Protein AF-A0A158G244-F1 (afdb_monomer_lite)

Foldseek 3Di:
DDPVVQLVVVCVVVVHDPPPVRSVVVVVVQVVVQVVCCVVPNPPDGDGDDDDPPDQAQVVQPPDWDDDPNDTDRPVVPDQQAQPVQRASQFLCSNPVPDDGPNDNDAPDPNGPRD

pLDDT: mean 86.96, std 10.77, range [54.28, 98.12]

Sequence (115 aa):
MSAREQFDRYYEESGGCLLATVKEKHWETWQAAQSALLAANGPAVEMRVLPDAGCECRSCLEGKTFEVGGRDWPILATRMVLCATCGNKRCPHANDHRNACTNSNERGQPGSAYA

Radius of gyration: 19.84 Å; chains: 1; bounding box: 55×33×36 Å

Organism: NCBI:txid326475

Secondary structure (DSSP, 8-state):
--HHHHHHHHHHHTT----HHHHHHHHHHHHHHHHHHHHHH-TT------------SHHHHTT-EEESSS-EEEGGGTS----TTT--TT-HHHH-TTSPP-----TT-TT-TT-

Structure (mmCIF, N/CA/C/O backbone):
data_AF-A0A158G244-F1
#
_entry.id   AF-A0A158G244-F1
#
loop_
_atom_site.group_PDB
_atom_site.id
_atom_site.type_symbol
_atom_site.label_atom_id
_atom_site.label_alt_id
_atom_site.label_comp_id
_atom_site.label_asym_id
_atom_site.label_entity_id
_atom_site.label_seq_id
_atom_site.pdbx_PDB_ins_code
_atom_site.Cartn_x
_atom_site.Cartn_y
_atom_site.Cartn_z
_atom_site.occupancy
_atom_site.B_iso_or_equiv
_atom_site.auth_seq_id
_atom_site.auth_comp_id
_atom_site.auth_asym_id
_atom_site.auth_atom_id
_atom_site.pdbx_PDB_model_num
ATOM 1 N N . MET A 1 1 ? 15.804 11.491 -12.481 1.00 62.72 1 MET A N 1
ATOM 2 C CA . MET A 1 1 ? 15.946 11.816 -11.053 1.00 62.72 1 MET A CA 1
ATOM 3 C C . MET A 1 1 ? 17.177 11.095 -10.521 1.00 62.72 1 MET A C 1
ATOM 5 O O . MET A 1 1 ? 17.214 9.869 -10.546 1.00 62.72 1 MET A O 1
ATOM 9 N N . SER A 1 2 ? 18.203 11.849 -10.147 1.00 83.06 2 SER A N 1
ATOM 10 C CA . SER A 1 2 ? 19.465 11.385 -9.573 1.00 83.06 2 SER A CA 1
ATOM 11 C C . SER A 1 2 ? 19.267 10.734 -8.199 1.00 83.06 2 SER A C 1
ATOM 13 O O . SER A 1 2 ? 18.243 10.933 -7.545 1.00 83.06 2 SER A O 1
ATOM 15 N N . ALA A 1 3 ? 20.266 9.976 -7.739 1.00 79.38 3 ALA A N 1
ATOM 16 C CA . ALA A 1 3 ? 20.272 9.384 -6.399 1.00 79.38 3 ALA A CA 1
ATOM 17 C C . ALA A 1 3 ? 20.144 10.445 -5.291 1.00 79.38 3 ALA A C 1
ATOM 19 O O . ALA A 1 3 ? 19.478 10.217 -4.284 1.00 79.38 3 ALA A O 1
ATOM 20 N N . ARG A 1 4 ? 20.735 11.628 -5.508 1.00 87.50 4 ARG A N 1
ATOM 21 C CA . ARG A 1 4 ? 20.641 12.747 -4.569 1.00 87.50 4 ARG A CA 1
ATOM 22 C C . ARG A 1 4 ? 19.226 13.314 -4.505 1.00 87.50 4 ARG A C 1
ATOM 24 O O . ARG A 1 4 ? 18.689 13.459 -3.417 1.00 87.50 4 ARG A O 1
ATOM 31 N N . GLU A 1 5 ? 18.598 13.549 -5.656 1.00 86.19 5 GLU A N 1
ATOM 32 C CA . GLU A 1 5 ? 17.207 14.023 -5.721 1.00 86.19 5 GLU A CA 1
ATOM 33 C C . GLU A 1 5 ? 16.228 13.020 -5.082 1.00 86.19 5 GLU A C 1
ATOM 35 O O . GLU A 1 5 ? 15.280 13.423 -4.413 1.00 86.19 5 GLU A O 1
ATOM 40 N N . GLN A 1 6 ? 16.469 11.712 -5.246 1.00 79.44 6 GLN A N 1
ATOM 41 C CA . GLN A 1 6 ? 15.683 10.661 -4.586 1.00 79.44 6 GLN A CA 1
ATOM 42 C C . GLN A 1 6 ? 15.818 10.704 -3.063 1.00 79.44 6 GLN A C 1
ATOM 44 O O . GLN A 1 6 ? 14.809 10.643 -2.359 1.00 79.44 6 GLN A O 1
ATOM 49 N N . PHE A 1 7 ? 17.053 10.811 -2.566 1.00 86.31 7 PHE A N 1
ATOM 50 C CA . PHE A 1 7 ? 17.328 10.924 -1.139 1.00 86.31 7 PHE A CA 1
ATOM 51 C C . PHE A 1 7 ? 16.705 12.187 -0.550 1.00 86.31 7 PHE A C 1
ATOM 53 O O . PHE A 1 7 ? 16.017 12.096 0.460 1.00 86.31 7 PHE A O 1
ATOM 60 N N . ASP A 1 8 ? 16.907 13.342 -1.188 1.00 87.88 8 ASP A N 1
ATOM 61 C CA . ASP A 1 8 ? 16.431 14.627 -0.679 1.00 87.88 8 ASP A CA 1
ATOM 62 C C . ASP A 1 8 ? 14.907 14.645 -0.538 1.00 87.88 8 ASP A C 1
ATOM 64 O O . ASP A 1 8 ? 14.409 15.022 0.522 1.00 87.88 8 ASP A O 1
ATOM 68 N N . ARG A 1 9 ? 14.186 14.164 -1.561 1.00 82.50 9 ARG A N 1
ATOM 69 C CA . ARG A 1 9 ? 12.724 14.067 -1.535 1.00 82.50 9 ARG A CA 1
ATOM 70 C C . ARG A 1 9 ? 12.237 13.173 -0.396 1.00 82.50 9 ARG A C 1
ATOM 72 O O . ARG A 1 9 ? 11.404 13.596 0.395 1.00 82.50 9 ARG A O 1
ATOM 79 N N . TYR A 1 10 ? 12.780 11.961 -0.280 1.00 77.12 10 TYR A N 1
ATOM 80 C CA . TYR A 1 10 ? 12.368 11.032 0.774 1.00 77.12 10 TYR A CA 1
ATOM 81 C C . TYR A 1 10 ? 12.697 11.545 2.174 1.00 77.12 10 TYR A C 1
ATOM 83 O O . TYR A 1 10 ? 11.894 11.406 3.094 1.00 77.12 10 TYR A O 1
ATOM 91 N N . TYR A 1 11 ? 13.888 12.117 2.344 1.00 82.00 11 TYR A N 1
ATOM 92 C CA . TYR A 1 11 ? 14.339 12.648 3.620 1.00 82.00 11 TYR A CA 1
ATOM 93 C C . TYR A 1 11 ? 13.373 13.716 4.139 1.00 82.00 11 TYR A C 1
ATOM 95 O O . TYR A 1 11 ? 13.051 13.737 5.324 1.00 82.00 11 TYR A O 1
ATOM 103 N N . GLU A 1 12 ? 12.892 14.578 3.244 1.00 82.25 12 GLU A N 1
ATOM 104 C CA . GLU A 1 12 ? 11.913 15.618 3.554 1.00 82.25 12 GLU A CA 1
ATOM 105 C C . GLU A 1 12 ? 10.511 15.039 3.792 1.00 82.25 12 GLU A C 1
ATOM 107 O O . GLU A 1 12 ? 9.893 15.360 4.806 1.00 82.25 12 GLU A O 1
ATOM 112 N N . GLU A 1 13 ? 10.036 14.138 2.925 1.00 77.19 13 GLU A N 1
ATOM 113 C CA . GLU A 1 13 ? 8.730 13.467 3.058 1.00 77.19 13 GLU A CA 1
ATOM 114 C C . GLU A 1 13 ? 8.609 12.658 4.361 1.00 77.19 13 GLU A C 1
ATOM 116 O O . GLU A 1 13 ? 7.550 12.642 4.985 1.00 77.19 13 GLU A O 1
ATOM 121 N N . SER A 1 14 ? 9.704 12.046 4.816 1.00 73.44 14 SER A N 1
ATOM 122 C CA . SER A 1 14 ? 9.759 11.248 6.051 1.00 73.44 14 SER A CA 1
ATOM 123 C C . SER A 1 14 ? 9.888 12.089 7.325 1.00 73.44 14 SER A C 1
ATOM 125 O O . SER A 1 14 ? 10.048 11.537 8.415 1.00 73.44 14 SER A O 1
ATOM 127 N N . GLY A 1 15 ? 9.892 13.422 7.213 1.00 79.62 15 GLY A N 1
ATOM 128 C CA . GLY A 1 15 ? 10.099 14.316 8.354 1.00 79.62 15 GLY A CA 1
ATOM 129 C C . GLY A 1 15 ? 11.512 14.235 8.942 1.00 79.62 15 GLY A C 1
ATOM 130 O O . GLY A 1 15 ? 11.696 14.407 10.148 1.00 79.62 15 GLY A O 1
ATOM 131 N N . GLY A 1 16 ? 12.516 13.951 8.108 1.00 78.88 16 GLY A N 1
ATOM 132 C CA . GLY A 1 16 ? 13.919 13.952 8.504 1.00 78.88 16 GLY A CA 1
ATOM 133 C C . GLY A 1 16 ? 14.375 15.312 9.042 1.00 78.88 16 GLY A C 1
ATOM 134 O O . GLY A 1 16 ? 13.769 16.358 8.803 1.00 78.88 16 GLY A O 1
ATOM 135 N N . CYS A 1 17 ? 15.478 15.317 9.789 1.00 80.31 17 CYS A N 1
ATOM 136 C CA . CYS A 1 17 ? 16.003 16.532 10.405 1.00 80.31 17 CYS A CA 1
ATOM 137 C C . CYS A 1 17 ? 16.456 17.555 9.347 1.00 80.31 17 CYS A C 1
ATOM 139 O O . CYS A 1 17 ? 17.485 17.382 8.702 1.00 80.31 17 CYS A O 1
ATOM 141 N N . LEU A 1 18 ? 15.733 18.668 9.209 1.00 78.50 18 LEU A N 1
ATOM 142 C CA . LEU A 1 18 ? 16.006 19.688 8.184 1.00 78.50 18 LEU A CA 1
ATOM 143 C C . LEU A 1 18 ? 17.285 20.513 8.424 1.00 78.50 18 LEU A C 1
ATOM 145 O O . LEU A 1 18 ? 17.610 21.398 7.633 1.00 78.50 18 LEU A O 1
ATOM 149 N N . LEU A 1 19 ? 18.033 20.241 9.499 1.00 83.50 19 LEU A N 1
ATOM 150 C CA . LEU A 1 19 ? 19.365 20.810 9.673 1.00 83.50 19 LEU A CA 1
ATOM 151 C C . LEU A 1 19 ? 20.285 20.260 8.580 1.00 83.50 19 LEU A C 1
ATOM 153 O O . LEU A 1 19 ? 20.564 19.062 8.538 1.00 83.50 19 LEU A O 1
ATOM 157 N N . ALA A 1 20 ? 20.799 21.151 7.731 1.00 81.50 20 ALA A N 1
ATOM 158 C CA . ALA A 1 20 ? 21.612 20.782 6.572 1.00 81.50 20 ALA A CA 1
ATOM 159 C C . ALA A 1 20 ? 22.790 19.862 6.938 1.00 81.50 20 ALA A C 1
ATOM 161 O O . ALA A 1 20 ? 23.042 18.877 6.255 1.00 81.50 20 ALA A O 1
ATOM 162 N N . THR A 1 21 ? 23.460 20.120 8.063 1.00 86.00 21 THR A N 1
ATOM 163 C CA . THR A 1 21 ? 24.583 19.300 8.545 1.00 86.00 21 THR A CA 1
ATOM 164 C C . THR A 1 21 ? 24.183 17.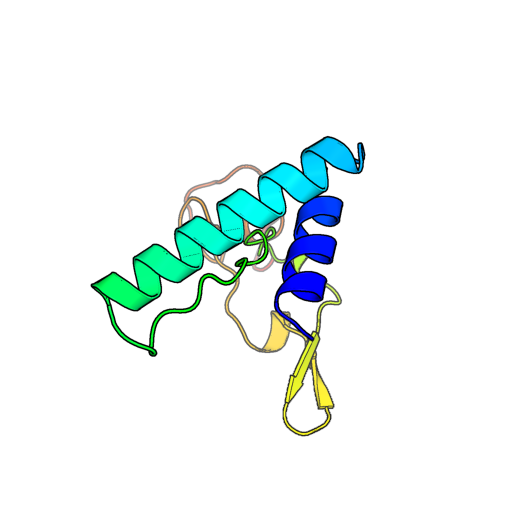860 8.876 1.00 86.00 21 THR A C 1
ATOM 166 O O . THR A 1 21 ? 24.946 16.932 8.613 1.00 86.00 21 THR A O 1
ATOM 169 N N . VAL A 1 22 ? 22.981 17.652 9.419 1.00 86.81 22 VAL A N 1
ATOM 170 C CA . VAL A 1 22 ? 22.450 16.319 9.739 1.00 86.81 22 VAL A CA 1
ATOM 171 C C . VAL A 1 22 ? 22.011 15.604 8.461 1.00 86.81 22 VAL A C 1
ATOM 173 O O . VAL A 1 22 ? 22.334 14.430 8.271 1.00 86.81 22 VAL A O 1
ATOM 176 N N . LYS A 1 23 ? 21.342 16.323 7.551 1.00 88.62 23 LYS A N 1
ATOM 177 C CA . LYS A 1 23 ? 20.928 15.805 6.241 1.00 88.62 23 LYS A CA 1
ATOM 178 C C . LYS A 1 23 ? 22.126 15.323 5.416 1.00 88.62 23 LYS A C 1
ATOM 180 O O . LYS A 1 23 ? 22.097 14.197 4.920 1.00 88.62 23 LYS A O 1
ATOM 185 N N . GLU A 1 24 ? 23.208 16.103 5.352 1.00 91.94 24 GLU A N 1
ATOM 186 C CA . GLU A 1 24 ? 24.445 15.689 4.673 1.00 91.94 24 GLU A CA 1
ATOM 187 C C . GLU A 1 24 ? 25.076 14.453 5.320 1.00 91.94 24 GLU A C 1
ATOM 189 O O . GLU A 1 24 ? 25.484 13.527 4.622 1.00 91.94 24 GLU A O 1
ATOM 194 N N . LYS A 1 25 ? 25.101 14.370 6.657 1.00 92.00 25 LYS A N 1
ATOM 195 C CA . LYS A 1 25 ? 25.684 13.196 7.320 1.00 92.00 25 LYS A CA 1
ATOM 196 C C . LYS A 1 25 ? 24.900 11.912 7.041 1.00 92.00 25 LYS A C 1
ATOM 198 O O . LYS A 1 25 ? 25.475 10.828 6.898 1.00 92.00 25 LYS A O 1
ATOM 203 N N . HIS A 1 26 ? 23.579 12.027 6.953 1.00 89.19 26 HIS A N 1
ATOM 204 C CA . HIS A 1 26 ? 22.709 10.917 6.578 1.00 89.19 26 HIS A CA 1
ATOM 205 C C . HIS A 1 26 ? 22.904 10.533 5.103 1.00 89.19 26 HIS A C 1
ATOM 207 O O . HIS A 1 26 ? 22.914 9.343 4.791 1.00 89.19 26 HIS A O 1
ATOM 213 N N . TRP A 1 27 ? 23.139 11.505 4.216 1.00 91.12 27 TRP A N 1
ATOM 214 C CA . TRP A 1 27 ? 23.477 11.255 2.813 1.00 91.12 27 TRP A CA 1
ATOM 215 C C . TRP A 1 27 ? 24.792 10.478 2.660 1.00 91.12 27 TRP A C 1
ATOM 217 O O . TRP A 1 27 ? 24.829 9.475 1.950 1.00 91.12 27 TRP A O 1
ATOM 227 N N . GLU A 1 28 ? 25.850 10.863 3.380 1.00 93.00 28 GLU A N 1
ATOM 228 C CA . GLU A 1 28 ? 27.124 10.120 3.392 1.00 93.00 28 GLU A CA 1
ATOM 229 C C . GLU A 1 28 ? 26.931 8.666 3.843 1.00 93.00 28 GLU A C 1
ATOM 231 O O . GLU A 1 28 ? 27.476 7.731 3.255 1.00 93.00 28 GLU A O 1
ATOM 236 N N . THR A 1 29 ? 26.120 8.467 4.884 1.00 89.44 29 THR A N 1
ATOM 237 C CA . THR A 1 29 ? 25.822 7.134 5.424 1.00 89.44 29 THR A CA 1
ATOM 238 C C . THR A 1 29 ? 25.047 6.294 4.408 1.00 89.44 29 THR A C 1
ATOM 240 O O . THR A 1 29 ?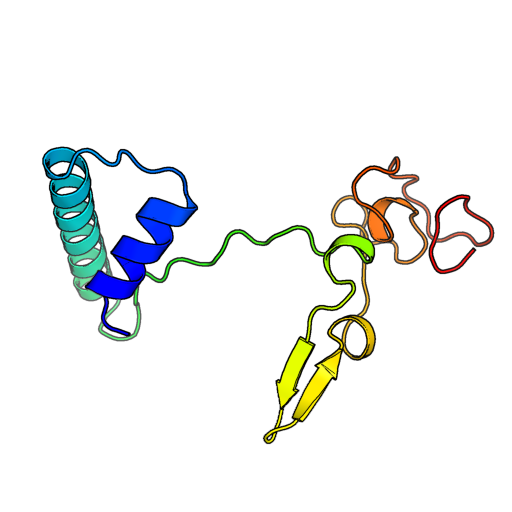 25.343 5.113 4.218 1.00 89.44 29 THR A O 1
ATOM 243 N N . TRP A 1 30 ? 24.096 6.910 3.705 1.00 85.50 30 TRP A N 1
ATOM 244 C CA . TRP A 1 30 ? 23.346 6.279 2.622 1.00 85.50 30 TRP A CA 1
ATOM 245 C C . TRP A 1 30 ? 24.265 5.852 1.465 1.00 85.50 30 TRP A C 1
ATOM 247 O O . TRP A 1 30 ? 24.179 4.715 0.999 1.00 85.50 30 TRP A O 1
ATOM 257 N N . GLN A 1 31 ? 25.213 6.703 1.054 1.00 89.44 31 GLN A N 1
ATOM 258 C CA . GLN A 1 31 ? 26.199 6.367 0.018 1.00 89.44 31 GLN A CA 1
ATOM 259 C C . GLN A 1 31 ? 27.113 5.206 0.426 1.00 89.44 31 GLN A C 1
ATOM 261 O O . GLN A 1 31 ? 27.412 4.327 -0.391 1.00 89.44 31 GLN A O 1
ATOM 266 N N . ALA A 1 32 ? 27.554 5.188 1.686 1.00 89.94 32 ALA A N 1
ATOM 267 C CA . ALA A 1 32 ? 28.381 4.111 2.216 1.00 89.94 32 ALA A CA 1
ATOM 268 C C . ALA A 1 32 ? 27.631 2.767 2.196 1.00 89.94 32 ALA A C 1
ATOM 270 O O . ALA A 1 32 ? 28.184 1.760 1.752 1.00 89.94 32 ALA A O 1
ATOM 271 N N . ALA A 1 33 ? 26.355 2.760 2.599 1.00 85.56 33 ALA A N 1
ATOM 272 C CA . ALA A 1 33 ? 25.505 1.571 2.554 1.00 85.56 33 ALA A CA 1
ATOM 273 C C . ALA A 1 33 ? 25.277 1.071 1.116 1.00 85.56 33 ALA A C 1
ATOM 275 O O . ALA A 1 33 ? 25.456 -0.118 0.843 1.00 85.56 33 ALA A O 1
ATOM 276 N N . GLN A 1 34 ? 24.973 1.976 0.179 1.00 84.62 34 GLN A N 1
ATOM 277 C CA . GLN A 1 34 ? 24.825 1.64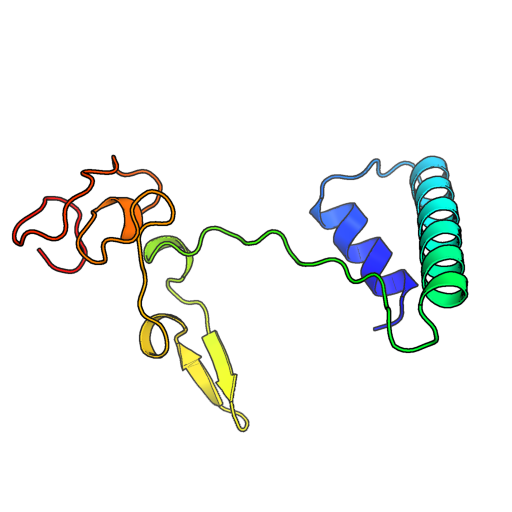4 -1.242 1.00 84.62 34 GLN A CA 1
ATOM 278 C C . GLN A 1 34 ? 26.105 1.016 -1.814 1.00 84.62 34 GLN A C 1
ATOM 280 O O . GLN A 1 34 ? 26.051 0.009 -2.521 1.00 84.62 34 GLN A O 1
ATOM 285 N N . SER A 1 35 ? 27.267 1.582 -1.480 1.00 85.31 35 SER A N 1
ATOM 286 C CA . SER A 1 35 ? 28.568 1.079 -1.936 1.00 85.31 35 SER A CA 1
ATOM 287 C C . SER A 1 35 ? 28.864 -0.319 -1.390 1.00 85.31 35 SER A C 1
ATOM 289 O O . SER A 1 35 ? 29.326 -1.187 -2.130 1.00 85.31 35 SER A O 1
ATOM 291 N N . ALA A 1 36 ? 28.547 -0.567 -0.116 1.00 87.81 36 ALA A N 1
ATOM 292 C CA . ALA A 1 36 ? 28.711 -1.880 0.502 1.00 87.81 36 ALA A CA 1
ATOM 293 C C . ALA A 1 36 ? 27.815 -2.947 -0.155 1.00 87.81 36 ALA A C 1
ATOM 295 O O . ALA A 1 36 ? 28.268 -4.061 -0.417 1.00 87.81 36 ALA A O 1
ATOM 296 N N . LEU A 1 37 ? 26.563 -2.605 -0.477 1.00 82.81 37 LEU A N 1
ATOM 297 C CA . LEU A 1 37 ? 25.633 -3.523 -1.140 1.00 82.81 37 LEU A CA 1
ATOM 298 C C . LEU A 1 37 ? 26.063 -3.873 -2.565 1.00 82.81 37 LEU A C 1
ATOM 300 O O . LEU A 1 37 ? 25.988 -5.045 -2.936 1.00 82.81 37 LEU A O 1
ATOM 304 N N . LEU A 1 38 ? 26.547 -2.893 -3.333 1.00 83.88 38 LEU A N 1
ATOM 305 C CA . LEU A 1 38 ? 27.101 -3.120 -4.671 1.00 83.88 38 LEU A CA 1
ATOM 306 C C . LEU A 1 38 ? 28.333 -4.026 -4.625 1.00 83.88 38 LEU A C 1
ATOM 308 O O . LEU A 1 38 ? 28.462 -4.929 -5.450 1.00 83.88 38 LEU A O 1
ATOM 312 N N . ALA A 1 39 ? 29.219 -3.820 -3.646 1.00 85.19 39 ALA A N 1
ATOM 313 C CA . ALA A 1 39 ? 30.398 -4.660 -3.466 1.00 85.19 39 ALA A CA 1
ATOM 314 C C . ALA A 1 39 ? 30.027 -6.115 -3.130 1.00 85.19 39 ALA A C 1
ATOM 316 O O . ALA A 1 39 ? 30.665 -7.041 -3.623 1.00 85.19 39 ALA A O 1
ATOM 317 N N . ALA A 1 40 ? 28.989 -6.319 -2.316 1.00 86.50 40 ALA A N 1
ATOM 318 C CA . ALA A 1 40 ? 28.567 -7.647 -1.882 1.00 86.50 40 ALA A CA 1
ATOM 319 C C . ALA A 1 40 ? 27.726 -8.409 -2.924 1.00 86.50 40 ALA A C 1
ATOM 321 O O . ALA A 1 40 ? 27.816 -9.631 -2.994 1.00 86.50 40 ALA A O 1
ATOM 322 N N . ASN A 1 41 ? 26.905 -7.712 -3.719 1.00 82.94 41 ASN A N 1
ATOM 3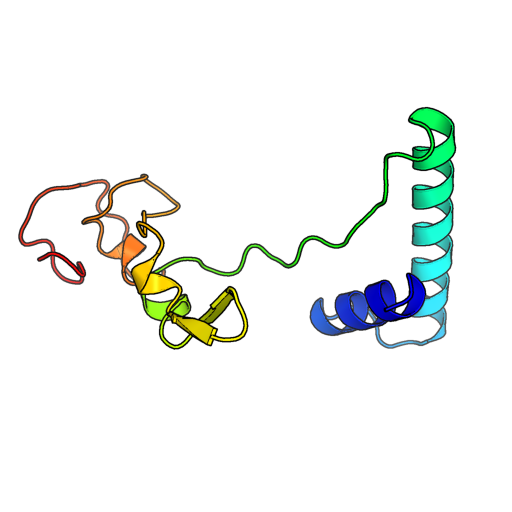23 C CA . ASN A 1 41 ? 25.867 -8.338 -4.553 1.00 82.94 41 ASN A CA 1
ATOM 324 C C . ASN A 1 41 ? 26.001 -8.040 -6.057 1.00 82.94 41 ASN A C 1
ATOM 326 O O . ASN A 1 41 ? 25.201 -8.520 -6.861 1.00 82.94 41 ASN A O 1
ATOM 330 N N . GLY A 1 42 ? 27.000 -7.249 -6.454 1.00 76.25 42 GLY A N 1
ATOM 331 C CA . GLY A 1 42 ? 27.188 -6.815 -7.834 1.00 76.25 42 GLY A CA 1
ATOM 332 C C . GLY A 1 42 ? 26.245 -5.676 -8.256 1.00 76.25 42 GLY A C 1
ATOM 333 O O . GLY A 1 42 ? 25.453 -5.167 -7.460 1.00 76.25 42 GLY A O 1
ATOM 334 N N . PRO A 1 43 ? 26.309 -5.252 -9.531 1.00 71.75 43 PRO A N 1
ATOM 335 C CA . PRO A 1 43 ? 25.670 -4.023 -10.015 1.00 71.75 43 PRO A CA 1
ATOM 336 C C . PRO A 1 43 ? 24.134 -4.080 -10.104 1.00 71.75 43 PRO A C 1
ATOM 338 O O . PRO A 1 43 ? 23.513 -3.090 -10.477 1.00 71.75 43 PRO A O 1
ATOM 341 N N . ALA A 1 44 ? 23.511 -5.219 -9.787 1.00 60.31 44 ALA A N 1
ATOM 342 C CA . ALA A 1 44 ? 22.064 -5.410 -9.880 1.00 60.31 44 ALA A CA 1
ATOM 343 C C . ALA A 1 44 ? 21.284 -4.924 -8.641 1.00 60.31 44 ALA A C 1
ATOM 345 O O . ALA A 1 44 ? 20.054 -4.973 -8.649 1.00 60.31 44 ALA A O 1
ATOM 346 N N . VAL A 1 45 ? 21.966 -4.472 -7.580 1.00 57.78 45 VAL A N 1
ATOM 347 C CA . VAL A 1 45 ? 21.329 -4.064 -6.317 1.00 57.78 45 VAL A CA 1
ATOM 348 C C . VAL A 1 45 ? 21.469 -2.555 -6.095 1.00 57.78 45 VAL A C 1
ATOM 350 O O . VAL A 1 45 ? 22.550 -2.040 -5.814 1.00 57.78 45 VAL A O 1
ATOM 353 N N . GLU A 1 46 ? 20.347 -1.841 -6.190 1.00 67.75 46 GLU A N 1
ATOM 354 C CA . GLU A 1 46 ? 20.229 -0.417 -5.858 1.00 67.75 46 GLU A CA 1
ATOM 355 C C . GLU A 1 46 ? 19.311 -0.247 -4.641 1.00 67.75 46 GLU A C 1
ATOM 357 O O . GLU A 1 46 ? 18.176 -0.728 -4.639 1.00 67.75 46 GLU A O 1
ATOM 362 N N . MET A 1 47 ? 19.783 0.455 -3.608 1.00 63.78 47 MET A N 1
ATOM 363 C CA . MET A 1 47 ? 18.949 0.940 -2.517 1.00 63.78 47 MET A CA 1
ATOM 364 C C . MET A 1 47 ? 18.018 2.000 -3.071 1.00 63.78 47 MET A C 1
ATOM 366 O O . MET A 1 47 ? 18.405 3.143 -3.310 1.00 63.78 47 MET A O 1
ATOM 370 N N . ARG A 1 48 ? 16.761 1.621 -3.237 1.00 64.69 48 ARG A N 1
ATOM 371 C CA . ARG A 1 48 ? 15.692 2.566 -3.509 1.00 64.69 48 ARG A CA 1
ATOM 372 C C . ARG A 1 48 ? 14.873 2.741 -2.256 1.00 64.69 48 ARG A C 1
ATOM 374 O O . ARG A 1 48 ? 14.580 1.784 -1.542 1.00 64.69 48 ARG A O 1
ATOM 381 N N . VAL A 1 49 ? 14.482 3.981 -2.028 1.00 58.22 49 VAL A N 1
ATOM 382 C CA . VAL A 1 49 ? 13.381 4.275 -1.132 1.00 58.22 49 VAL A CA 1
ATOM 383 C C . VAL A 1 49 ? 12.140 3.638 -1.747 1.00 58.22 49 VAL A C 1
ATOM 385 O O . VAL A 1 49 ? 11.683 4.056 -2.814 1.00 58.22 49 VAL A O 1
ATOM 388 N N . LEU A 1 50 ? 11.613 2.608 -1.091 1.00 55.00 50 LEU A N 1
ATOM 389 C CA . LEU A 1 50 ? 10.231 2.224 -1.315 1.00 55.00 50 LEU A CA 1
ATOM 390 C C . LEU A 1 50 ? 9.397 3.317 -0.644 1.00 55.00 50 LEU A C 1
ATOM 392 O O . LEU A 1 50 ? 9.654 3.594 0.529 1.00 55.00 50 LEU A O 1
ATOM 396 N N . PRO A 1 51 ? 8.464 3.981 -1.350 1.00 54.28 51 PRO A N 1
ATOM 397 C CA . PRO A 1 51 ? 7.524 4.848 -0.658 1.00 54.28 51 PRO A CA 1
ATOM 398 C C . PRO A 1 51 ? 6.866 4.020 0.443 1.00 54.28 51 PRO A C 1
ATOM 400 O O . PRO A 1 51 ? 6.652 2.815 0.244 1.00 54.28 51 PRO A O 1
ATOM 403 N N . ASP A 1 52 ? 6.555 4.654 1.577 1.00 57.28 52 ASP A N 1
ATOM 404 C CA . ASP A 1 52 ? 5.674 4.054 2.572 1.00 57.28 52 ASP A CA 1
ATOM 405 C C . ASP A 1 52 ? 4.545 3.383 1.800 1.00 57.28 52 ASP A C 1
ATOM 407 O O . ASP A 1 52 ? 3.955 4.011 0.910 1.00 57.28 52 ASP A O 1
ATOM 411 N N . ALA A 1 53 ? 4.310 2.094 2.055 1.00 60.91 53 ALA A N 1
ATOM 412 C CA . ALA A 1 53 ? 3.171 1.393 1.488 1.00 60.91 53 ALA A CA 1
ATOM 413 C C . ALA A 1 53 ? 1.929 2.055 2.092 1.00 60.91 53 ALA A C 1
ATOM 415 O O . ALA A 1 53 ? 1.391 1.615 3.107 1.00 60.91 53 ALA A O 1
ATOM 416 N N . GLY A 1 54 ? 1.567 3.214 1.542 1.00 73.88 54 GLY A N 1
ATOM 417 C CA . GLY A 1 54 ? 0.501 4.054 2.028 1.00 73.88 54 GLY A CA 1
ATOM 418 C C . GLY A 1 54 ? -0.761 3.221 2.057 1.00 73.88 54 GLY A C 1
AT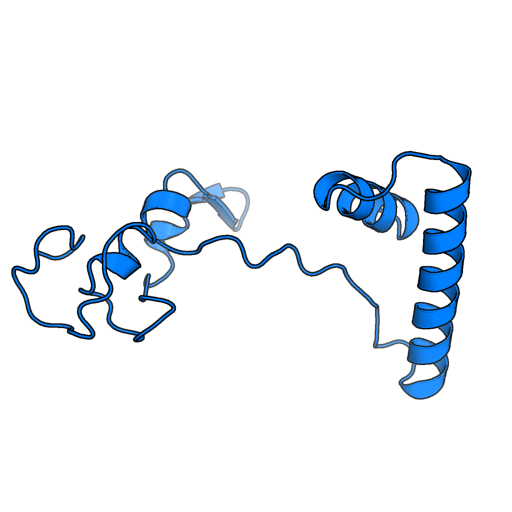OM 419 O O . GLY A 1 54 ? -0.907 2.274 1.286 1.00 73.88 54 GLY A O 1
ATOM 420 N N . CYS A 1 55 ? -1.669 3.558 2.966 1.00 85.06 55 CYS A N 1
ATOM 421 C CA . CYS A 1 55 ? -2.889 2.792 3.148 1.00 85.06 55 CYS A CA 1
ATOM 422 C C . CYS A 1 55 ? -3.566 2.468 1.801 1.00 85.06 55 CYS A C 1
ATOM 424 O O . CYS A 1 55 ? -3.918 3.365 1.031 1.00 85.06 55 CYS A O 1
ATOM 426 N N . GLU A 1 56 ? -3.741 1.174 1.531 1.00 90.25 56 GLU A N 1
ATOM 427 C CA . GLU A 1 56 ? -4.357 0.660 0.303 1.00 90.25 56 GLU A CA 1
ATOM 428 C C . GLU A 1 56 ? -5.844 0.320 0.494 1.00 90.25 56 GLU A C 1
ATOM 430 O O . GLU A 1 56 ? -6.432 -0.414 -0.301 1.00 90.25 56 GLU A O 1
ATOM 435 N N . CYS A 1 57 ? -6.483 0.842 1.549 1.00 94.38 57 CYS A N 1
ATOM 436 C CA . CYS A 1 57 ? -7.932 0.726 1.687 1.00 94.38 57 CYS A CA 1
ATOM 437 C C . CYS A 1 57 ? -8.637 1.519 0.577 1.00 94.38 57 CYS A C 1
ATOM 439 O O . CYS A 1 57 ? -8.077 2.456 -0.001 1.00 94.38 57 CYS A O 1
ATOM 441 N N . ARG A 1 58 ? -9.896 1.177 0.294 1.00 95.31 58 ARG A N 1
ATOM 442 C CA . ARG A 1 58 ? -10.649 1.793 -0.807 1.00 95.31 58 ARG A CA 1
ATOM 443 C C . ARG A 1 58 ? -10.731 3.316 -0.672 1.00 95.31 58 ARG A C 1
ATOM 445 O O . ARG A 1 58 ? -10.421 3.991 -1.648 1.00 95.31 58 ARG A O 1
ATOM 452 N N . SER A 1 59 ? -11.038 3.841 0.518 1.00 95.00 59 SER A N 1
ATOM 453 C CA . SER A 1 59 ? -11.078 5.289 0.789 1.00 95.00 59 SER A CA 1
ATOM 454 C C . SER A 1 59 ? -9.750 5.992 0.482 1.00 95.00 59 SER A C 1
ATOM 456 O O . SER A 1 59 ? -9.736 7.101 -0.034 1.00 95.00 59 SER A O 1
ATOM 458 N N . CYS A 1 60 ? -8.610 5.358 0.772 1.00 93.06 60 CYS A N 1
ATOM 459 C CA . CYS A 1 60 ? -7.289 5.950 0.538 1.00 93.06 60 CYS A CA 1
ATOM 460 C C . CYS A 1 60 ? -6.809 5.814 -0.914 1.00 93.06 60 CYS A C 1
ATOM 462 O O . CYS A 1 60 ? -5.857 6.491 -1.309 1.00 93.06 60 CYS A O 1
ATOM 464 N N . LEU A 1 61 ? -7.429 4.933 -1.700 1.00 92.75 61 LEU A N 1
ATOM 465 C CA . LEU A 1 61 ? -7.168 4.760 -3.131 1.00 92.75 61 LEU A CA 1
ATOM 466 C C . LEU A 1 61 ? -8.166 5.518 -4.016 1.00 92.75 61 LEU A C 1
ATOM 468 O O . LEU A 1 61 ? -7.991 5.563 -5.234 1.00 92.75 61 LEU A O 1
ATOM 472 N N . GLU A 1 62 ? -9.201 6.107 -3.426 1.00 92.44 62 GLU A N 1
ATOM 473 C CA . GLU A 1 62 ? -10.190 6.901 -4.142 1.00 92.44 62 GLU A CA 1
ATOM 474 C C . GLU A 1 62 ? -9.530 8.104 -4.832 1.00 92.44 62 GLU A C 1
ATOM 476 O O . GLU A 1 62 ? -8.661 8.772 -4.275 1.00 92.44 62 GLU A O 1
ATOM 481 N N . GLY A 1 63 ? -9.883 8.328 -6.099 1.00 90.50 63 GLY A N 1
ATOM 482 C CA . GLY A 1 63 ? -9.299 9.386 -6.930 1.00 90.50 63 GLY A CA 1
ATOM 483 C C . GLY A 1 63 ? -7.868 9.134 -7.422 1.00 90.50 63 GLY A C 1
ATOM 484 O O . GLY A 1 63 ? -7.406 9.865 -8.294 1.00 90.50 63 GLY A O 1
ATOM 485 N N . LYS A 1 64 ? -7.164 8.101 -6.938 1.00 91.94 64 LYS A N 1
ATOM 486 C CA . LYS A 1 64 ? -5.812 7.787 -7.418 1.00 91.94 64 LYS A CA 1
ATOM 487 C C . LYS A 1 64 ? -5.851 7.052 -8.759 1.00 91.94 64 LYS A C 1
ATOM 489 O O . LYS A 1 64 ? -6.614 6.097 -8.945 1.00 91.94 64 LYS A O 1
ATOM 494 N N . THR A 1 65 ? -4.975 7.457 -9.670 1.00 93.62 65 THR A N 1
ATOM 495 C CA . THR A 1 65 ? -4.820 6.876 -11.007 1.00 93.62 65 THR A CA 1
ATOM 496 C C . THR A 1 65 ? -3.402 6.353 -11.228 1.00 93.62 65 THR A C 1
ATOM 498 O O . THR A 1 65 ? -2.490 6.622 -10.447 1.00 93.62 65 THR A O 1
ATOM 501 N N . PHE A 1 66 ? -3.222 5.556 -12.278 1.00 87.81 66 PHE A N 1
ATOM 502 C CA . PHE A 1 66 ? -1.913 5.202 -12.812 1.00 87.81 66 PHE A CA 1
ATOM 503 C C . PHE A 1 66 ? -1.960 5.234 -14.339 1.00 87.81 66 PHE A C 1
ATOM 505 O O . PHE A 1 66 ? -2.978 4.885 -14.942 1.00 87.81 66 PHE A O 1
ATOM 512 N N . GLU A 1 67 ? -0.864 5.663 -14.956 1.00 93.06 67 GLU A N 1
ATOM 513 C CA . GLU A 1 67 ? -0.784 5.806 -16.404 1.00 93.06 67 GLU A CA 1
ATOM 514 C C . GLU A 1 67 ? -0.482 4.455 -17.072 1.00 93.06 67 GLU A C 1
ATOM 516 O O . GLU A 1 67 ? 0.448 3.745 -16.683 1.00 93.06 67 GLU A O 1
ATOM 521 N N . VAL A 1 68 ? -1.248 4.108 -18.108 1.00 87.69 68 VAL A N 1
ATOM 522 C CA . VAL A 1 68 ? -0.952 2.995 -19.018 1.00 87.69 68 VAL A CA 1
ATOM 523 C C . VAL A 1 68 ? -1.209 3.444 -20.451 1.00 87.69 68 VAL A C 1
ATOM 525 O O . VAL A 1 68 ? -2.353 3.685 -20.839 1.00 87.69 68 VAL A O 1
ATOM 528 N N . GLY A 1 69 ? -0.144 3.534 -21.252 1.00 89.94 69 GLY A N 1
ATOM 529 C CA . GLY A 1 69 ? -0.238 3.886 -22.672 1.00 89.94 69 GLY A CA 1
ATOM 530 C C . GLY A 1 69 ? -0.754 5.308 -22.913 1.00 89.94 69 GLY A C 1
ATOM 531 O O . GLY A 1 69 ? -1.584 5.506 -23.802 1.00 89.94 69 GLY A O 1
ATOM 532 N N . GLY A 1 70 ? -0.316 6.279 -22.102 1.00 92.62 70 GLY A N 1
ATOM 533 C CA . GLY A 1 70 ? -0.748 7.675 -22.209 1.00 92.62 70 GLY A CA 1
ATOM 534 C C . GLY A 1 70 ? -2.183 7.933 -21.740 1.00 92.62 70 GLY A C 1
ATOM 535 O O . GLY A 1 70 ? -2.789 8.924 -22.145 1.00 92.62 70 GLY A O 1
ATOM 536 N N . ARG A 1 71 ? -2.762 7.033 -20.934 1.00 91.81 71 ARG A N 1
ATOM 537 C CA . ARG A 1 71 ? -4.087 7.205 -20.321 1.00 91.81 71 ARG A CA 1
ATOM 538 C C . ARG A 1 71 ? -4.053 6.878 -18.838 1.00 91.81 71 ARG A C 1
ATOM 540 O O . ARG A 1 71 ? -3.484 5.861 -18.446 1.00 91.81 71 ARG A O 1
ATOM 547 N N . ASP A 1 72 ? -4.753 7.686 -18.054 1.00 94.56 72 ASP A N 1
ATOM 548 C CA . ASP A 1 72 ? -4.929 7.470 -16.623 1.00 94.56 72 ASP A CA 1
ATOM 549 C C . ASP A 1 72 ? -6.053 6.473 -16.345 1.00 94.56 72 ASP A C 1
ATOM 551 O O . ASP A 1 72 ? -7.207 6.674 -16.733 1.00 94.56 72 ASP A O 1
ATOM 555 N N . TRP A 1 73 ? -5.720 5.405 -15.626 1.00 93.75 73 TRP A N 1
ATOM 556 C CA . TRP A 1 73 ? -6.674 4.407 -15.159 1.00 93.75 73 TRP A CA 1
ATOM 557 C C . TRP A 1 73 ? -6.884 4.534 -13.652 1.00 93.75 73 TRP A C 1
ATOM 559 O O . TRP A 1 73 ? -5.901 4.569 -12.907 1.00 93.75 73 TRP A O 1
ATOM 569 N N . PRO A 1 74 ? -8.138 4.560 -13.159 1.00 94.38 74 PRO A N 1
ATOM 570 C CA . PRO A 1 74 ? -8.399 4.531 -11.727 1.00 94.38 74 PRO A CA 1
ATOM 571 C C . PRO A 1 74 ? -7.805 3.274 -11.099 1.00 94.38 74 PRO A C 1
ATOM 573 O O . PRO A 1 74 ? -8.075 2.159 -11.549 1.00 94.38 74 PRO A O 1
ATOM 576 N N . ILE A 1 75 ? -7.052 3.434 -10.014 1.00 92.69 75 ILE A N 1
ATOM 577 C CA . ILE A 1 75 ? -6.462 2.308 -9.285 1.00 92.69 75 ILE A CA 1
ATOM 578 C C . ILE A 1 75 ? -7.550 1.316 -8.851 1.00 92.69 75 ILE A C 1
ATOM 580 O O . ILE A 1 75 ? -7.421 0.111 -9.047 1.00 92.69 75 ILE A O 1
ATOM 584 N N . LEU A 1 76 ? -8.671 1.814 -8.331 1.00 93.50 76 LEU A N 1
ATOM 585 C CA . LEU A 1 76 ? -9.782 0.978 -7.867 1.00 93.50 76 LEU A CA 1
ATOM 586 C C . LEU A 1 76 ? -10.475 0.166 -8.973 1.00 93.50 76 LEU A C 1
ATOM 588 O O . LEU A 1 76 ? -11.248 -0.736 -8.650 1.00 93.50 76 LEU A O 1
ATOM 592 N N . ALA A 1 77 ? -10.225 0.474 -10.250 1.00 91.50 77 ALA A N 1
ATOM 593 C CA . ALA A 1 77 ? -10.749 -0.288 -11.380 1.00 91.50 77 ALA A CA 1
ATOM 594 C C . ALA A 1 77 ? -9.847 -1.470 -11.775 1.00 91.50 77 ALA A C 1
ATOM 596 O O . ALA A 1 77 ? -10.274 -2.323 -12.547 1.00 91.50 77 ALA A O 1
ATOM 597 N N . THR A 1 78 ? -8.613 -1.536 -11.266 1.00 89.69 78 THR A N 1
ATOM 598 C CA . THR A 1 78 ? -7.602 -2.491 -11.751 1.00 89.69 78 THR A CA 1
ATOM 599 C C . THR A 1 78 ? -7.098 -3.460 -10.688 1.00 89.69 78 THR A C 1
ATOM 601 O O . THR A 1 78 ? -6.423 -4.429 -11.026 1.00 89.69 78 THR A O 1
ATOM 604 N N . ARG A 1 79 ? -7.445 -3.250 -9.411 1.00 88.56 79 ARG A N 1
ATOM 605 C CA . ARG A 1 79 ? -7.022 -4.113 -8.293 1.00 88.56 79 ARG A CA 1
ATOM 606 C C . ARG A 1 79 ? -8.188 -4.501 -7.392 1.00 88.56 79 ARG A C 1
ATOM 608 O O . ARG A 1 79 ? -9.147 -3.749 -7.223 1.00 88.56 79 ARG A O 1
ATOM 615 N N . MET A 1 80 ? -8.062 -5.663 -6.754 1.00 92.38 80 MET A N 1
ATOM 616 C CA . MET A 1 80 ? -8.954 -6.070 -5.672 1.00 92.38 80 MET A CA 1
ATOM 617 C C . MET A 1 80 ? -8.446 -5.494 -4.349 1.00 92.38 80 MET A C 1
ATOM 619 O O . MET A 1 80 ? -7.350 -5.824 -3.910 1.00 92.38 80 MET A O 1
ATOM 623 N N . VAL A 1 81 ? -9.256 -4.656 -3.703 1.00 95.50 81 VAL A N 1
ATOM 624 C CA . VAL A 1 81 ? -8.944 -4.121 -2.372 1.00 95.50 81 VAL A CA 1
ATOM 625 C C . VAL A 1 81 ? -9.296 -5.159 -1.310 1.00 95.50 81 VAL A C 1
ATOM 627 O O . VAL A 1 81 ? -10.456 -5.564 -1.193 1.00 95.50 81 VAL A O 1
ATOM 630 N N . LEU A 1 82 ? -8.294 -5.572 -0.536 1.00 95.88 82 LEU A N 1
ATOM 631 C CA . LEU A 1 82 ? -8.424 -6.511 0.575 1.00 95.88 82 LEU A CA 1
ATOM 632 C C . LEU A 1 82 ? -8.063 -5.817 1.889 1.00 95.88 82 LEU A C 1
ATOM 634 O O . LEU A 1 82 ? -7.269 -4.881 1.920 1.00 95.88 82 LEU A O 1
ATOM 638 N N . CYS A 1 83 ? -8.638 -6.281 2.997 1.00 96.06 83 CYS A N 1
ATOM 639 C CA . CYS A 1 83 ? -8.241 -5.798 4.314 1.00 96.06 83 CYS A CA 1
ATOM 640 C C . CYS A 1 83 ? -6.795 -6.227 4.603 1.00 96.06 83 CYS A C 1
ATOM 642 O O . CYS A 1 83 ? -6.521 -7.424 4.634 1.00 96.06 83 CYS A O 1
ATOM 644 N N . ALA A 1 84 ? -5.904 -5.274 4.884 1.00 93.00 84 ALA A N 1
ATOM 645 C CA . ALA A 1 84 ? -4.509 -5.560 5.236 1.00 93.00 84 ALA A CA 1
ATOM 646 C C . ALA A 1 84 ? -4.364 -6.450 6.489 1.00 93.00 84 ALA A C 1
ATOM 648 O O . ALA A 1 84 ? -3.365 -7.142 6.644 1.00 93.00 84 ALA A O 1
ATOM 649 N N . THR A 1 85 ? -5.376 -6.466 7.360 1.00 94.88 85 THR A N 1
ATOM 650 C CA . THR A 1 85 ? -5.370 -7.239 8.609 1.00 94.88 85 THR A CA 1
ATOM 651 C C . THR A 1 85 ? -5.850 -8.682 8.431 1.00 94.88 85 THR A C 1
ATOM 653 O O . THR A 1 85 ? -5.312 -9.579 9.067 1.00 94.88 85 THR A O 1
ATOM 656 N N . CYS A 1 86 ? -6.878 -8.931 7.606 1.00 96.94 86 CYS A N 1
ATOM 657 C CA . CYS A 1 86 ? -7.511 -10.261 7.499 1.00 96.94 86 CYS A CA 1
ATOM 658 C C . CYS A 1 86 ? -7.640 -10.826 6.078 1.00 96.94 86 CYS A C 1
ATOM 660 O O . CYS A 1 86 ? -8.113 -11.945 5.908 1.00 96.94 86 CYS A O 1
ATOM 662 N N . GLY A 1 87 ? -7.305 -10.061 5.040 1.00 95.94 87 GLY A N 1
ATOM 663 C CA . GLY A 1 87 ? -7.396 -10.495 3.642 1.00 95.94 87 GLY A CA 1
ATOM 664 C C . GLY A 1 87 ? -8.813 -10.572 3.057 1.00 95.94 87 GLY A C 1
ATOM 665 O O . GLY A 1 87 ? -8.967 -10.859 1.873 1.00 95.94 87 GLY A O 1
ATOM 666 N N . ASN A 1 88 ? -9.871 -10.286 3.825 1.00 97.44 88 ASN A N 1
ATOM 667 C CA . ASN A 1 88 ? -11.246 -10.362 3.324 1.00 97.44 88 ASN A CA 1
ATOM 668 C C . ASN A 1 88 ? -11.655 -9.107 2.539 1.00 97.44 88 ASN A C 1
ATOM 670 O O . ASN A 1 88 ? -11.528 -7.985 3.031 1.00 97.44 88 ASN A O 1
ATOM 674 N N . LYS A 1 89 ? -12.231 -9.303 1.344 1.00 94.94 89 LYS A N 1
ATOM 675 C CA . LYS A 1 89 ? -12.694 -8.211 0.465 1.00 94.94 89 LYS A CA 1
ATOM 676 C C . LYS A 1 89 ? -13.953 -7.498 0.969 1.00 94.94 89 LYS A C 1
ATOM 678 O O . LYS A 1 89 ? -14.147 -6.331 0.657 1.00 94.94 89 LYS A O 1
ATOM 683 N N . ARG A 1 90 ? -14.827 -8.190 1.717 1.00 96.81 90 ARG A N 1
ATOM 684 C CA . ARG A 1 90 ? -16.057 -7.593 2.281 1.00 96.81 90 ARG A CA 1
ATOM 685 C C . ARG A 1 90 ? -15.869 -7.014 3.680 1.00 96.81 90 ARG A C 1
ATOM 687 O O . ARG A 1 90 ? -16.818 -6.451 4.216 1.00 96.81 90 ARG A O 1
ATOM 694 N N . CYS A 1 91 ? -14.679 -7.125 4.259 1.00 97.75 91 CYS A N 1
ATOM 695 C CA . CYS A 1 91 ? -14.396 -6.529 5.556 1.00 97.75 91 CYS A CA 1
ATOM 696 C C . CYS A 1 91 ? -14.517 -4.991 5.464 1.00 97.75 91 CYS A C 1
ATOM 698 O O . CYS A 1 91 ? -13.927 -4.401 4.555 1.00 97.75 91 CYS A O 1
ATOM 700 N N . PRO A 1 92 ? -15.232 -4.312 6.378 1.00 97.88 92 PRO A N 1
ATOM 701 C CA . PRO A 1 92 ? -15.367 -2.853 6.353 1.00 97.88 92 PRO A CA 1
ATOM 702 C C . PRO A 1 92 ? -14.030 -2.117 6.529 1.00 97.88 92 PRO A C 1
ATOM 704 O O . PRO A 1 92 ? -13.873 -1.020 5.998 1.00 97.88 92 PRO A O 1
ATOM 707 N N . HIS A 1 93 ? -13.035 -2.746 7.167 1.00 96.75 93 HIS A N 1
ATOM 708 C CA . HIS A 1 93 ? -11.658 -2.240 7.234 1.00 96.75 93 HIS A CA 1
ATOM 709 C C . HIS A 1 93 ? -10.947 -2.236 5.861 1.00 96.75 93 HIS A C 1
ATOM 711 O O . HIS A 1 93 ? -10.006 -1.476 5.642 1.00 96.75 93 HIS A O 1
ATOM 717 N N . ALA A 1 94 ? -11.365 -3.084 4.909 1.00 96.69 94 ALA A N 1
ATOM 718 C CA . ALA A 1 94 ? -10.872 -3.015 3.527 1.00 96.69 94 ALA A CA 1
ATOM 719 C C . ALA A 1 94 ? -11.401 -1.763 2.811 1.00 96.69 94 ALA A C 1
ATOM 721 O O . ALA A 1 94 ? -10.717 -1.184 1.968 1.00 96.69 94 ALA A O 1
ATOM 722 N N . ASN A 1 95 ? -12.624 -1.343 3.147 1.00 96.81 95 ASN A N 1
ATOM 723 C CA . ASN A 1 95 ? -13.211 -0.133 2.593 1.00 96.81 95 ASN A CA 1
ATOM 724 C C . ASN A 1 95 ? -12.526 1.111 3.175 1.00 96.81 95 ASN A C 1
ATOM 726 O O . ASN A 1 95 ? -11.989 1.925 2.431 1.00 96.81 95 ASN A O 1
ATOM 730 N N . ASP A 1 96 ? -12.445 1.194 4.502 1.00 96.19 96 ASP A N 1
ATOM 731 C CA . ASP A 1 96 ? -11.804 2.293 5.218 1.00 96.19 96 ASP A CA 1
ATOM 732 C C . ASP A 1 96 ? -10.992 1.746 6.394 1.00 96.19 96 ASP A C 1
ATOM 734 O O . ASP A 1 96 ? -11.549 1.078 7.262 1.00 96.19 96 ASP A O 1
ATOM 738 N N . HIS A 1 97 ? -9.692 2.036 6.448 1.00 94.81 97 HIS A N 1
ATOM 739 C CA . HIS A 1 97 ? -8.797 1.546 7.505 1.00 94.81 97 HIS A CA 1
ATOM 740 C C . HIS A 1 97 ? -9.178 2.021 8.917 1.00 94.81 97 HIS A C 1
ATOM 742 O O . HIS A 1 97 ? -8.658 1.498 9.896 1.00 94.81 97 HIS A O 1
ATOM 748 N N . ARG A 1 98 ? -10.071 3.012 9.037 1.00 94.62 98 ARG A N 1
ATOM 749 C CA . ARG A 1 98 ? -10.603 3.489 10.322 1.00 94.62 98 ARG A CA 1
ATOM 750 C C . ARG A 1 98 ? -11.725 2.601 10.867 1.00 94.62 98 ARG A C 1
ATOM 752 O O . ARG A 1 98 ? -12.046 2.686 12.050 1.00 94.62 98 ARG A O 1
ATOM 759 N N . ASN A 1 99 ? -12.334 1.762 10.028 1.00 96.31 99 ASN A N 1
ATOM 760 C CA . ASN A 1 99 ? -13.367 0.824 10.457 1.00 96.31 99 ASN A CA 1
ATOM 761 C C . ASN A 1 99 ? -12.748 -0.372 11.183 1.00 96.31 99 ASN A C 1
ATOM 763 O O . ASN A 1 99 ? -11.659 -0.827 10.843 1.00 96.31 99 ASN A O 1
ATOM 767 N N . ALA A 1 100 ? -13.488 -0.958 12.124 1.00 96.94 100 ALA A N 1
ATOM 768 C CA . ALA A 1 100 ? -13.057 -2.186 12.783 1.00 96.94 100 ALA A CA 1
ATOM 769 C C . ALA A 1 100 ? -12.920 -3.348 11.781 1.00 96.94 100 ALA A C 1
ATOM 771 O O . ALA A 1 100 ? -13.759 -3.541 10.898 1.00 96.94 100 ALA A O 1
ATOM 772 N N . CYS A 1 101 ? -11.875 -4.160 11.940 1.00 97.31 101 CYS A N 1
ATOM 773 C CA . CYS A 1 101 ? -11.756 -5.417 11.212 1.00 97.31 101 CYS A CA 1
ATOM 774 C C . CYS A 1 101 ? -12.739 -6.443 11.792 1.00 97.31 101 CYS A C 1
ATOM 776 O O . CYS A 1 101 ? -12.679 -6.763 12.975 1.00 97.31 101 CYS A O 1
ATOM 778 N N . THR A 1 102 ? -13.619 -6.987 10.955 1.00 97.38 102 THR A N 1
ATOM 779 C CA . THR A 1 102 ? -14.600 -8.015 11.350 1.00 97.38 102 THR A CA 1
ATOM 780 C C . THR A 1 102 ? -14.091 -9.440 1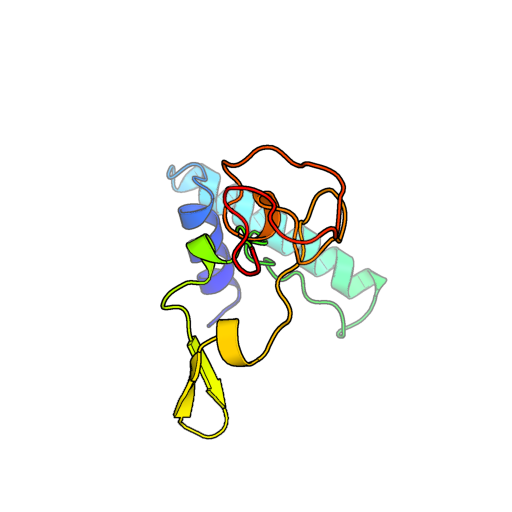1.149 1.00 97.38 102 THR A C 1
ATOM 782 O O . THR A 1 102 ? -14.776 -10.391 11.513 1.00 97.38 102 THR A O 1
ATOM 785 N N . ASN A 1 103 ? -12.924 -9.598 10.512 1.00 98.12 103 ASN A N 1
ATOM 786 C CA . ASN A 1 103 ? -12.374 -10.885 10.088 1.00 98.12 103 ASN A CA 1
ATOM 787 C C . ASN A 1 103 ? -13.373 -11.754 9.286 1.00 98.12 103 ASN A C 1
ATOM 789 O O . ASN A 1 103 ? -13.372 -12.977 9.390 1.00 98.12 103 ASN A O 1
ATOM 793 N N . SER A 1 104 ? -14.245 -11.126 8.489 1.00 96.62 104 SER A N 1
ATOM 794 C CA . SER A 1 104 ? -15.314 -11.823 7.769 1.00 96.62 104 SER A CA 1
ATOM 795 C C . SER A 1 104 ? -15.429 -11.390 6.310 1.00 96.62 104 SER A C 1
ATOM 797 O O . SER A 1 104 ? -15.200 -10.230 5.955 1.00 96.62 104 SER A O 1
ATOM 799 N N . ASN A 1 105 ? -15.846 -12.328 5.458 1.00 96.88 105 ASN A N 1
ATOM 800 C CA . ASN A 1 105 ? -16.197 -12.087 4.059 1.00 96.88 105 ASN A CA 1
ATOM 801 C C . ASN A 1 105 ? -17.709 -12.190 3.786 1.00 96.88 105 ASN A C 1
ATOM 803 O O . ASN A 1 105 ? -18.099 -12.225 2.617 1.00 96.88 105 ASN A O 1
ATOM 807 N N . GLU A 1 106 ? -18.536 -12.272 4.833 1.00 97.12 106 GLU A N 1
ATOM 808 C CA . GLU A 1 106 ? -19.998 -12.354 4.732 1.00 97.12 106 GLU A CA 1
ATOM 809 C C . GLU A 1 106 ? -20.609 -11.085 4.119 1.00 97.12 106 GLU A C 1
ATOM 811 O O . GLU A 1 106 ? -19.996 -10.011 4.127 1.00 97.12 106 GLU A O 1
ATOM 816 N N . ARG A 1 107 ? -21.813 -11.208 3.547 1.00 95.56 107 ARG A N 1
ATOM 817 C CA . ARG A 1 107 ? -22.562 -10.077 2.959 1.00 95.56 107 ARG A CA 1
ATOM 818 C C . ARG A 1 107 ? -23.233 -9.222 4.043 1.00 95.56 107 ARG A C 1
ATOM 820 O O . ARG A 1 107 ? -23.379 -9.679 5.171 1.00 95.56 107 ARG A O 1
ATOM 827 N N . GLY A 1 108 ? -23.651 -7.997 3.709 1.00 94.81 108 GLY A N 1
ATOM 828 C CA . GLY A 1 108 ? -24.417 -7.135 4.619 1.00 94.81 108 GLY A CA 1
ATOM 829 C C . GLY A 1 108 ? -23.629 -6.518 5.778 1.00 94.81 108 GLY A C 1
ATOM 830 O O . GLY A 1 108 ? -24.228 -5.943 6.683 1.00 94.81 108 GLY A O 1
ATOM 831 N N . GLN A 1 109 ? -22.297 -6.624 5.784 1.00 96.75 109 GLN A N 1
ATOM 832 C CA . GLN A 1 109 ? -21.467 -6.030 6.833 1.00 96.75 109 GLN A CA 1
ATOM 833 C C . GLN A 1 109 ? -21.518 -4.489 6.763 1.00 96.75 109 GLN A C 1
ATOM 835 O O . GLN A 1 109 ? -21.137 -3.927 5.729 1.00 96.75 109 GLN A O 1
ATOM 840 N N . PRO A 1 110 ? -21.936 -3.782 7.833 1.00 96.06 110 PRO A N 1
ATOM 841 C CA . PRO A 1 110 ? -21.989 -2.321 7.840 1.00 96.06 110 PRO A CA 1
ATOM 842 C C . PRO A 1 110 ? -20.621 -1.693 7.547 1.00 96.06 110 PRO A C 1
ATOM 844 O O . PRO A 1 110 ? -19.611 -2.103 8.114 1.00 96.06 110 PRO A O 1
ATOM 847 N N . GLY A 1 111 ? -20.583 -0.701 6.654 1.00 95.00 111 GLY A N 1
ATOM 848 C CA . GLY A 1 111 ? -19.344 -0.026 6.239 1.00 95.00 111 GLY A CA 1
ATOM 849 C C . GLY A 1 111 ? -18.525 -0.771 5.176 1.00 95.00 111 GLY A C 1
ATOM 850 O O . GLY A 1 111 ? -17.489 -0.264 4.740 1.00 95.00 111 GLY A O 1
ATOM 851 N N . SER A 1 112 ? -18.974 -1.951 4.733 1.00 96.62 112 SER A N 1
ATOM 852 C CA . SER A 1 112 ? -18.391 -2.658 3.592 1.00 96.62 112 SER A CA 1
ATOM 853 C C . SER A 1 112 ? -18.753 -1.985 2.269 1.00 96.62 112 SER A C 1
ATOM 855 O O . SER A 1 112 ? -19.898 -1.595 2.061 1.00 96.62 112 SER A O 1
ATOM 857 N N . ALA A 1 113 ? -17.810 -1.944 1.325 1.00 94.44 113 ALA A N 1
ATOM 858 C CA . ALA A 1 113 ? -18.079 -1.519 -0.053 1.00 94.44 113 ALA A CA 1
ATOM 859 C C . ALA A 1 113 ? -18.983 -2.501 -0.826 1.00 94.44 113 ALA A C 1
ATOM 861 O O . ALA A 1 113 ? -19.472 -2.177 -1.904 1.00 94.44 113 ALA A O 1
ATOM 862 N N . TYR A 1 114 ? -19.161 -3.717 -0.298 1.00 90.62 114 TYR A N 1
ATOM 863 C CA . TYR A 1 114 ? -19.910 -4.810 -0.921 1.00 90.62 114 TYR A CA 1
ATOM 864 C C . TYR A 1 114 ? -21.022 -5.330 0.003 1.00 90.62 114 TYR A C 1
ATOM 866 O O . TYR A 1 114 ? -21.266 -6.546 0.025 1.00 90.62 114 TYR A O 1
ATOM 874 N N . ALA A 1 115 ? -21.592 -4.441 0.824 1.00 77.81 115 ALA A N 1
ATOM 875 C CA . ALA A 1 115 ? -22.713 -4.752 1.707 1.00 77.81 115 ALA A CA 1
ATOM 876 C C . ALA A 1 115 ? -23.894 -5.329 0.913 1.00 77.81 115 ALA A C 1
ATOM 878 O O . ALA A 1 115 ? -24.194 -4.806 -0.183 1.00 77.81 115 ALA A O 1
#